Protein AF-A0A9E2BB81-F1 (afdb_monomer)

Mean predicted aligned error: 6.07 Å

pLDDT: mean 85.65, std 7.57, range 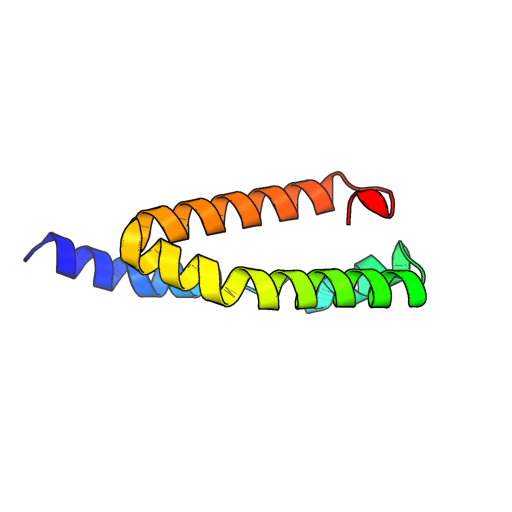[50.94, 96.31]

Structure (mmCIF, N/CA/C/O backbone):
data_AF-A0A9E2BB81-F1
#
_entry.id   AF-A0A9E2BB81-F1
#
loop_
_atom_site.group_PDB
_atom_site.id
_atom_site.type_symbol
_atom_site.label_atom_id
_atom_site.label_alt_id
_atom_site.label_comp_id
_atom_site.label_asym_id
_atom_site.label_entity_id
_atom_site.label_seq_id
_atom_site.pdbx_PDB_ins_code
_atom_site.Cartn_x
_atom_site.Cartn_y
_atom_site.Cartn_z
_atom_site.occupancy
_atom_site.B_iso_or_equiv
_atom_site.auth_seq_id
_atom_site.auth_comp_id
_atom_site.auth_asym_id
_atom_site.auth_atom_id
_atom_site.pdbx_PDB_model_num
ATOM 1 N N . MET A 1 1 ? -9.669 1.688 31.157 1.00 50.94 1 MET A N 1
ATOM 2 C CA . MET A 1 1 ? -9.152 3.000 30.692 1.00 50.94 1 MET A CA 1
ATOM 3 C C . MET A 1 1 ? -7.656 2.992 30.339 1.00 50.94 1 MET A C 1
ATOM 5 O O . MET A 1 1 ? -7.260 3.804 29.515 1.00 50.94 1 MET A O 1
ATOM 9 N N . SER A 1 2 ? -6.820 2.087 30.875 1.00 60.44 2 SER A N 1
ATOM 10 C CA . SER A 1 2 ? -5.363 2.072 30.614 1.00 60.44 2 SER A CA 1
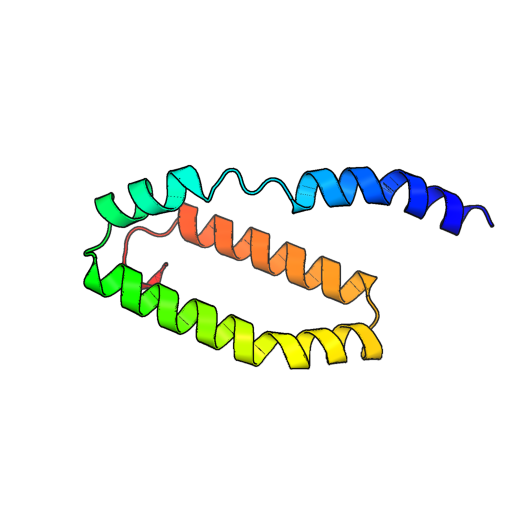ATOM 11 C C . SER A 1 2 ? -4.960 1.750 29.164 1.00 60.44 2 SER A C 1
ATOM 13 O O . SER A 1 2 ? -4.031 2.353 28.635 1.00 60.44 2 SER A O 1
ATOM 15 N N . SER A 1 3 ? -5.672 0.845 28.489 1.00 61.09 3 SER A N 1
ATOM 16 C CA . SER A 1 3 ? -5.366 0.399 27.119 1.00 61.09 3 SER A CA 1
ATOM 17 C C . SER A 1 3 ? -5.646 1.458 26.043 1.00 61.09 3 SER A C 1
ATOM 19 O O . SER A 1 3 ? -4.877 1.587 25.093 1.00 61.09 3 SER A O 1
ATOM 21 N N . LEU A 1 4 ? -6.695 2.269 26.217 1.00 67.69 4 LEU A N 1
ATOM 22 C CA . LEU A 1 4 ? -7.019 3.396 25.330 1.00 67.69 4 LEU A CA 1
ATOM 23 C C . LEU A 1 4 ? -5.937 4.484 25.382 1.00 67.69 4 LEU A C 1
ATOM 25 O O . LEU A 1 4 ? -5.509 4.980 24.343 1.00 67.69 4 LEU A O 1
ATOM 29 N N . ASN A 1 5 ? -5.434 4.783 26.583 1.00 74.81 5 ASN A N 1
ATOM 30 C CA . ASN A 1 5 ? -4.401 5.798 26.787 1.00 74.81 5 ASN A CA 1
ATOM 31 C C . ASN A 1 5 ? -3.062 5.404 26.136 1.00 74.81 5 ASN A C 1
ATOM 33 O O . ASN A 1 5 ? -2.343 6.246 25.601 1.00 74.81 5 ASN A O 1
ATOM 37 N N . ASN A 1 6 ? -2.746 4.105 26.127 1.00 75.31 6 ASN A N 1
ATOM 38 C CA . ASN A 1 6 ? -1.523 3.598 25.509 1.00 75.31 6 ASN A CA 1
ATOM 39 C C . ASN A 1 6 ? -1.572 3.680 23.971 1.00 75.31 6 ASN A C 1
ATOM 41 O O . ASN A 1 6 ? -0.594 4.075 23.340 1.00 75.31 6 ASN A O 1
ATOM 45 N N . ASN A 1 7 ? -2.728 3.391 23.363 1.00 77.50 7 ASN A N 1
ATOM 46 C CA . ASN A 1 7 ? -2.911 3.527 21.914 1.00 77.50 7 ASN A CA 1
ATOM 47 C C . ASN A 1 7 ? -2.786 4.983 21.447 1.00 77.50 7 ASN A C 1
ATOM 49 O O . ASN A 1 7 ? -2.181 5.230 20.410 1.00 77.50 7 ASN A O 1
ATOM 53 N N . ILE A 1 8 ? -3.296 5.945 22.224 1.00 80.69 8 ILE A N 1
ATOM 54 C CA . ILE A 1 8 ? -3.180 7.380 21.912 1.00 80.69 8 ILE A CA 1
ATOM 55 C C . ILE A 1 8 ? -1.709 7.816 21.884 1.00 80.69 8 ILE A C 1
ATOM 57 O O . ILE A 1 8 ? -1.317 8.602 21.026 1.00 80.69 8 ILE A O 1
ATOM 61 N N . ARG A 1 9 ? -0.874 7.262 22.771 1.00 83.44 9 ARG A N 1
ATOM 62 C CA . ARG A 1 9 ? 0.566 7.554 22.807 1.00 83.44 9 ARG A CA 1
ATOM 63 C C . ARG A 1 9 ? 1.342 6.903 21.657 1.00 83.44 9 ARG A C 1
ATOM 65 O O . ARG A 1 9 ? 2.310 7.483 21.178 1.00 83.44 9 ARG A O 1
ATOM 72 N N . LEU A 1 10 ? 0.926 5.715 21.214 1.00 82.06 10 LEU A N 1
ATOM 73 C CA . LEU A 1 10 ? 1.563 4.980 20.112 1.00 82.06 10 LEU A CA 1
ATOM 74 C C . LEU A 1 10 ? 1.115 5.464 18.725 1.00 82.06 10 LEU A C 1
ATOM 76 O O . LEU A 1 10 ? 1.863 5.333 17.760 1.00 82.06 10 LEU A O 1
ATOM 80 N N . TYR A 1 11 ? -0.078 6.048 18.621 1.00 84.69 11 TYR A N 1
ATOM 81 C CA . TYR A 1 11 ? -0.630 6.565 17.372 1.00 84.69 11 TYR A CA 1
ATOM 82 C C . TYR A 1 11 ? 0.266 7.586 16.642 1.00 84.69 11 TYR A C 1
ATOM 84 O O . TYR A 1 11 ? 0.475 7.402 15.444 1.00 84.69 11 TYR A O 1
ATOM 92 N N . PRO A 1 12 ? 0.854 8.615 17.289 1.00 86.25 12 PRO A N 1
ATOM 93 C CA . PRO A 1 12 ? 1.751 9.543 16.597 1.00 86.25 12 PRO A CA 1
ATOM 94 C C . PRO A 1 12 ? 3.031 8.865 16.096 1.00 86.25 12 PRO A C 1
ATOM 96 O O . PRO A 1 12 ? 3.508 9.205 15.019 1.00 86.25 12 PRO A O 1
ATOM 99 N N . LEU A 1 13 ? 3.560 7.875 16.825 1.00 84.38 13 LEU A N 1
ATOM 100 C CA . LEU A 1 13 ? 4.718 7.099 16.372 1.00 84.38 13 LEU A CA 1
ATOM 101 C C . LEU A 1 13 ? 4.365 6.252 15.143 1.00 84.38 13 LEU A C 1
ATOM 103 O O . LEU A 1 13 ? 5.120 6.221 14.175 1.00 84.38 13 LEU A O 1
ATOM 107 N N . PHE A 1 14 ? 3.194 5.611 15.159 1.00 84.19 14 PHE A N 1
ATOM 108 C CA . PHE A 1 14 ? 2.665 4.894 14.001 1.00 84.19 14 PHE A CA 1
ATOM 109 C C . PHE A 1 14 ? 2.477 5.828 12.800 1.00 84.19 14 PHE A C 1
ATOM 111 O O . PHE A 1 14 ? 2.885 5.494 11.692 1.00 84.19 14 PHE A O 1
ATOM 118 N N . LEU A 1 15 ? 1.907 7.014 13.019 1.00 84.19 15 LEU A N 1
ATOM 119 C CA . LEU A 1 15 ? 1.691 8.001 11.969 1.00 84.19 15 LEU A CA 1
ATOM 120 C C . LEU A 1 15 ? 3.021 8.486 11.379 1.00 84.19 15 LEU A C 1
ATOM 122 O O . LEU A 1 15 ? 3.144 8.559 10.159 1.00 84.19 15 LEU A O 1
ATOM 126 N N . ALA A 1 16 ? 4.021 8.757 12.221 1.00 85.19 16 ALA A N 1
ATOM 127 C CA . ALA A 1 16 ? 5.361 9.144 11.785 1.00 85.19 16 ALA A CA 1
ATOM 128 C C . ALA A 1 16 ? 6.030 8.044 10.945 1.00 85.19 16 ALA A C 1
ATOM 130 O O . ALA A 1 16 ? 6.589 8.336 9.891 1.00 85.19 16 ALA A O 1
ATOM 131 N N . ALA A 1 17 ? 5.920 6.781 11.366 1.00 83.62 17 ALA A N 1
ATOM 132 C CA . ALA A 1 17 ? 6.444 5.647 10.607 1.00 83.62 17 ALA A CA 1
ATOM 133 C C . ALA A 1 17 ? 5.693 5.437 9.278 1.00 83.62 17 ALA A C 1
ATOM 135 O O . ALA A 1 17 ? 6.312 5.154 8.258 1.00 83.62 17 ALA A O 1
ATOM 136 N N . SER A 1 18 ? 4.368 5.606 9.272 1.00 82.12 18 SER A N 1
ATOM 137 C CA . SER A 1 18 ? 3.531 5.376 8.089 1.00 82.12 18 SER A CA 1
ATOM 138 C C . SER A 1 18 ? 3.629 6.485 7.039 1.00 82.12 18 SER A C 1
ATOM 140 O O . SER A 1 18 ? 3.467 6.193 5.860 1.00 82.12 18 SER A O 1
ATOM 142 N N . ASN A 1 19 ? 3.860 7.739 7.441 1.00 81.44 19 ASN A N 1
ATOM 143 C CA . ASN A 1 19 ? 3.949 8.881 6.517 1.00 81.44 19 ASN A CA 1
ATOM 144 C C . ASN A 1 19 ? 5.366 9.111 5.975 1.00 81.44 19 ASN A C 1
ATOM 146 O O . ASN A 1 19 ? 5.582 10.026 5.181 1.00 81.44 19 ASN A O 1
ATOM 150 N N . GLY A 1 20 ? 6.343 8.304 6.395 1.00 79.50 20 GLY A N 1
ATOM 151 C CA . GLY A 1 20 ? 7.726 8.377 5.935 1.00 79.50 20 GLY A CA 1
ATOM 152 C C . GLY A 1 20 ? 7.893 7.902 4.491 1.00 79.50 20 GLY A C 1
ATOM 153 O O . GLY A 1 20 ? 8.543 6.893 4.239 1.00 79.50 20 GLY A O 1
ATOM 154 N N . HIS A 1 21 ? 7.328 8.619 3.519 1.00 7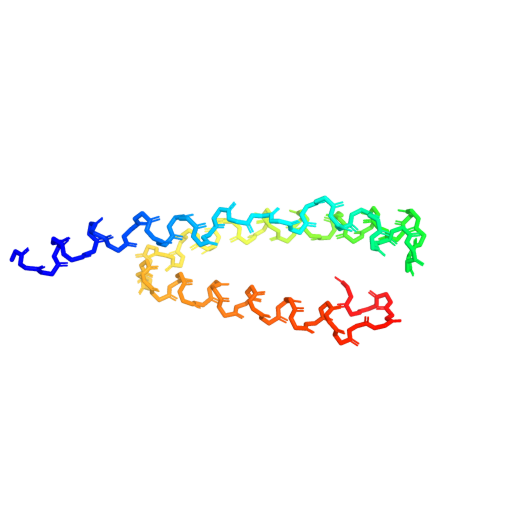8.62 21 HIS A N 1
ATOM 155 C CA . HIS A 1 21 ? 7.425 8.289 2.096 1.00 78.62 21 HIS A CA 1
ATOM 156 C C . HIS A 1 21 ? 8.733 8.791 1.465 1.00 78.62 21 HIS A C 1
ATOM 158 O O . HIS A 1 21 ? 8.730 9.470 0.440 1.00 78.62 21 HIS A O 1
ATOM 164 N N . ALA A 1 22 ? 9.876 8.434 2.059 1.00 79.56 22 ALA A N 1
ATOM 165 C CA . ALA A 1 22 ? 11.197 8.808 1.542 1.00 79.56 22 ALA A CA 1
ATOM 166 C C . ALA A 1 22 ? 11.481 8.236 0.136 1.00 79.56 22 ALA A C 1
ATOM 168 O O . ALA A 1 22 ? 12.318 8.757 -0.598 1.00 79.56 22 ALA A O 1
ATOM 169 N N . TRP A 1 23 ? 10.764 7.178 -0.252 1.00 83.62 23 TRP A N 1
ATOM 170 C CA . TRP A 1 23 ? 10.933 6.491 -1.528 1.00 83.62 23 TRP A CA 1
ATOM 171 C C . TRP A 1 23 ? 10.440 7.299 -2.740 1.00 83.62 23 TRP A C 1
ATOM 173 O O . TRP A 1 23 ? 10.971 7.095 -3.826 1.00 83.62 23 TRP A O 1
ATOM 183 N N . ILE A 1 24 ? 9.494 8.239 -2.582 1.00 83.62 24 ILE A N 1
ATOM 184 C CA . ILE A 1 24 ? 8.862 8.965 -3.707 1.00 83.62 24 ILE A CA 1
ATOM 185 C C . ILE A 1 24 ? 9.899 9.679 -4.587 1.00 83.62 24 ILE A C 1
ATOM 187 O O . ILE A 1 24 ? 9.831 9.599 -5.812 1.00 83.62 24 ILE A O 1
ATOM 191 N N . THR A 1 25 ? 10.891 10.335 -3.979 1.00 81.25 25 THR A N 1
ATOM 192 C CA . THR A 1 25 ? 11.941 11.056 -4.718 1.00 81.25 25 THR A CA 1
ATOM 193 C C . THR A 1 25 ? 12.895 10.105 -5.442 1.00 81.25 25 THR A C 1
ATOM 195 O O . THR A 1 25 ? 13.378 10.408 -6.529 1.00 81.25 25 THR A O 1
ATOM 198 N N . VAL A 1 26 ? 13.170 8.943 -4.847 1.00 86.06 26 VAL A N 1
ATOM 199 C CA . VAL A 1 26 ? 14.110 7.951 -5.391 1.00 86.06 26 VAL A CA 1
ATOM 200 C C . VAL A 1 26 ? 13.448 7.096 -6.471 1.00 86.06 26 VAL A C 1
ATOM 202 O O . VAL A 1 26 ? 14.114 6.686 -7.417 1.00 86.06 26 VAL A O 1
ATOM 205 N N . PHE A 1 27 ? 12.139 6.866 -6.368 1.00 86.06 27 PHE A N 1
ATOM 206 C CA . PHE A 1 27 ? 11.378 5.987 -7.250 1.00 86.06 27 PHE A CA 1
ATOM 207 C C . PHE A 1 27 ? 11.535 6.343 -8.722 1.00 86.06 27 PHE A C 1
ATOM 209 O O . PHE A 1 27 ? 11.865 5.477 -9.527 1.00 86.06 27 PHE A O 1
ATOM 216 N N . PHE A 1 28 ? 11.339 7.616 -9.075 1.00 83.81 28 PHE A N 1
ATOM 217 C CA . PHE A 1 28 ? 11.407 8.037 -10.472 1.00 83.81 28 PHE A CA 1
ATOM 218 C C . PHE A 1 28 ? 12.808 7.824 -11.059 1.00 83.81 28 PHE A C 1
ATOM 220 O O . PHE A 1 28 ? 12.946 7.306 -12.166 1.00 83.81 28 PHE A O 1
ATOM 227 N N . LEU A 1 29 ? 13.850 8.157 -10.289 1.00 87.38 29 LEU A N 1
ATOM 228 C CA . LEU A 1 29 ? 15.239 7.943 -10.692 1.00 87.38 29 LEU A CA 1
ATOM 229 C C . LEU A 1 29 ? 15.553 6.450 -10.852 1.00 87.38 29 LEU A C 1
ATOM 231 O O . LEU A 1 29 ? 16.141 6.051 -11.853 1.00 87.38 29 LEU A O 1
ATOM 235 N N . TYR A 1 30 ? 15.135 5.627 -9.891 1.00 86.44 30 TYR A N 1
ATOM 236 C CA . TYR A 1 30 ? 15.346 4.183 -9.909 1.00 86.44 30 TYR A CA 1
ATOM 237 C C . TYR A 1 30 ? 14.627 3.514 -11.089 1.00 86.44 30 TYR A C 1
ATOM 239 O O . TYR A 1 30 ? 15.224 2.714 -11.809 1.00 86.44 30 TYR A O 1
ATOM 247 N N . MET A 1 31 ? 13.372 3.884 -11.345 1.00 86.44 31 MET A N 1
ATOM 248 C CA . MET A 1 31 ? 12.594 3.343 -12.458 1.00 86.44 31 MET A CA 1
ATOM 249 C C . MET A 1 31 ? 13.150 3.779 -13.808 1.00 86.44 31 MET A C 1
ATOM 251 O O . MET A 1 31 ? 13.299 2.944 -14.691 1.00 86.44 31 MET A O 1
ATOM 255 N N . SER A 1 32 ? 13.547 5.044 -13.958 1.00 85.25 32 SER A N 1
ATOM 256 C CA . SER A 1 32 ? 14.140 5.536 -15.207 1.00 85.25 32 SER A CA 1
ATOM 257 C C . SER A 1 32 ? 15.494 4.894 -15.542 1.00 85.25 32 SER A C 1
ATOM 259 O O . SER A 1 32 ? 15.901 4.943 -16.701 1.00 85.25 32 SER A O 1
ATOM 261 N N . GLN A 1 33 ? 16.216 4.342 -14.560 1.00 86.44 33 GLN A N 1
ATOM 262 C CA . GLN A 1 33 ? 17.480 3.630 -14.792 1.00 86.44 33 GLN A CA 1
ATOM 263 C C . GLN A 1 33 ? 17.275 2.171 -15.214 1.00 86.44 33 GLN A C 1
ATOM 265 O O . GLN A 1 33 ? 18.117 1.623 -15.920 1.00 86.44 33 GLN A O 1
ATOM 270 N N . ASN A 1 34 ? 16.180 1.543 -14.778 1.00 84.69 34 ASN A N 1
ATOM 271 C CA . ASN A 1 34 ? 15.939 0.109 -14.969 1.00 84.69 34 ASN A CA 1
ATOM 272 C C . ASN A 1 34 ? 14.873 -0.198 -16.031 1.00 84.69 34 ASN A C 1
ATOM 274 O O . ASN A 1 34 ? 14.853 -1.301 -16.574 1.00 84.69 34 ASN A O 1
ATOM 278 N N . LEU A 1 35 ? 13.983 0.751 -16.325 1.00 86.44 35 LEU A N 1
ATOM 279 C CA . LEU A 1 35 ? 12.824 0.565 -17.193 1.00 86.44 35 LEU A CA 1
ATOM 280 C C . LEU A 1 35 ? 12.672 1.717 -18.186 1.00 86.44 35 LEU A C 1
ATOM 282 O O . LEU A 1 35 ? 13.042 2.863 -17.932 1.00 86.44 35 LEU A O 1
ATOM 286 N N . SER A 1 36 ? 12.061 1.396 -19.323 1.00 89.44 36 SER A N 1
ATOM 287 C CA . SER A 1 36 ? 11.594 2.400 -20.280 1.00 89.44 36 SER A CA 1
ATOM 288 C C . SER A 1 36 ? 10.368 3.145 -19.745 1.00 89.44 36 SER A C 1
ATOM 290 O O . SER A 1 36 ? 9.597 2.618 -18.941 1.00 89.44 36 SER A O 1
ATOM 292 N N . LEU A 1 37 ? 10.154 4.373 -20.220 1.00 87.75 37 LEU A N 1
ATOM 293 C CA . LEU A 1 37 ? 9.056 5.228 -19.761 1.00 87.75 37 LEU A CA 1
ATOM 294 C C . LEU A 1 37 ? 7.679 4.574 -19.998 1.00 87.75 37 LEU A C 1
ATOM 296 O O . LEU A 1 37 ? 6.820 4.623 -19.118 1.00 87.75 37 LEU A O 1
ATOM 300 N N . ASP A 1 38 ? 7.495 3.883 -21.126 1.00 90.69 38 ASP A N 1
ATOM 301 C CA . ASP A 1 38 ? 6.264 3.148 -21.443 1.00 90.69 38 ASP A CA 1
ATOM 302 C C . ASP A 1 38 ? 5.944 2.059 -20.407 1.00 90.69 38 ASP A C 1
ATOM 304 O O . ASP A 1 38 ? 4.804 1.937 -19.955 1.00 90.69 38 ASP A O 1
ATOM 308 N N . GLN A 1 39 ? 6.956 1.297 -19.977 1.00 90.19 39 GLN A N 1
ATOM 309 C CA . GLN A 1 39 ? 6.804 0.248 -18.962 1.00 90.19 39 GLN A CA 1
ATOM 310 C C . GLN A 1 39 ? 6.421 0.826 -17.598 1.00 90.19 39 GLN A C 1
ATOM 312 O O . GLN A 1 39 ? 5.571 0.263 -16.909 1.00 90.19 39 GLN A O 1
ATOM 317 N N . VAL A 1 40 ? 7.005 1.968 -17.222 1.00 89.75 40 VAL A N 1
ATOM 318 C CA . VAL A 1 40 ? 6.685 2.657 -15.962 1.00 89.75 40 VAL A CA 1
ATOM 319 C C . VAL A 1 40 ? 5.236 3.145 -15.956 1.00 89.75 40 VAL A C 1
ATOM 321 O O . VAL A 1 40 ? 4.540 2.999 -14.948 1.00 89.75 40 VAL A O 1
ATOM 324 N N . ILE A 1 41 ? 4.748 3.683 -17.078 1.00 91.06 41 ILE A N 1
ATOM 325 C CA . ILE A 1 41 ? 3.347 4.107 -17.210 1.00 91.06 41 ILE A CA 1
ATOM 326 C C . ILE A 1 41 ? 2.404 2.904 -17.120 1.00 91.06 41 ILE A C 1
ATOM 328 O O . ILE A 1 41 ? 1.407 2.971 -16.400 1.00 91.06 41 ILE A O 1
ATOM 332 N N . GLN A 1 42 ? 2.716 1.799 -17.803 1.00 92.62 42 GLN A N 1
ATOM 333 C CA . GLN A 1 42 ? 1.913 0.574 -17.732 1.00 92.62 42 GLN A CA 1
ATOM 334 C C . GLN A 1 42 ? 1.821 0.045 -16.298 1.00 92.62 42 GLN A C 1
ATOM 336 O O . GLN A 1 42 ? 0.725 -0.242 -15.816 1.00 92.62 42 GLN A O 1
ATOM 341 N N . LEU A 1 43 ? 2.953 -0.021 -15.594 1.00 90.75 43 LEU A N 1
ATOM 342 C CA . LEU A 1 43 ? 3.001 -0.478 -14.210 1.00 90.75 43 LEU A CA 1
ATOM 343 C C . LEU A 1 43 ? 2.204 0.449 -13.282 1.00 90.75 43 LEU A C 1
ATOM 345 O O . LEU A 1 43 ? 1.425 -0.013 -12.449 1.00 90.75 43 LEU A O 1
ATOM 349 N N . SER A 1 44 ? 2.319 1.763 -13.489 1.00 90.56 44 SER A N 1
ATOM 350 C CA . SER A 1 44 ? 1.543 2.762 -12.748 1.00 90.56 44 SER A CA 1
ATOM 351 C C . SER A 1 44 ? 0.038 2.589 -12.970 1.00 90.56 44 SER A C 1
ATOM 353 O O . SER A 1 44 ? -0.736 2.669 -12.019 1.00 90.56 44 SER A O 1
ATOM 355 N N . ALA A 1 45 ? -0.391 2.309 -14.203 1.00 94.62 45 ALA A N 1
ATOM 356 C CA . ALA A 1 45 ? -1.797 2.071 -14.516 1.00 94.62 45 ALA A CA 1
ATOM 357 C C . ALA A 1 45 ? -2.343 0.835 -13.781 1.00 94.62 45 ALA A C 1
ATOM 359 O O . ALA A 1 45 ? -3.405 0.910 -13.162 1.00 94.62 45 ALA A O 1
ATOM 360 N N . VAL A 1 46 ? -1.599 -0.276 -13.792 1.00 94.44 46 VAL A N 1
ATOM 361 C CA . VAL A 1 46 ? -1.969 -1.501 -13.062 1.00 94.44 46 VAL A CA 1
ATOM 362 C C . VAL A 1 46 ? -2.002 -1.255 -11.552 1.00 94.44 46 VAL A C 1
ATOM 364 O O . VAL A 1 46 ? -2.939 -1.696 -10.882 1.00 94.44 46 VAL A O 1
ATOM 367 N N . TYR A 1 47 ? -1.030 -0.513 -11.017 1.00 91.88 47 TYR A N 1
ATOM 368 C CA . TYR A 1 47 ? -0.986 -0.133 -9.607 1.00 91.88 47 TYR A CA 1
ATOM 369 C C . TYR A 1 47 ? -2.226 0.671 -9.198 1.00 91.88 47 TYR A C 1
ATOM 371 O O . TYR A 1 47 ? -2.942 0.261 -8.286 1.00 91.88 47 TYR A O 1
ATOM 379 N N . TYR A 1 48 ? -2.538 1.770 -9.893 1.00 94.25 48 TYR A N 1
ATOM 380 C CA . TYR A 1 48 ? -3.693 2.606 -9.548 1.00 94.25 48 TYR A CA 1
ATOM 381 C C . TYR A 1 48 ? -5.026 1.881 -9.739 1.00 94.25 48 TYR A C 1
ATOM 383 O O . TYR A 1 48 ? -5.940 2.065 -8.936 1.00 94.25 48 TYR A O 1
ATOM 391 N N . LEU A 1 49 ? -5.134 1.017 -10.750 1.00 96.31 49 LEU A N 1
ATOM 392 C CA . LEU A 1 49 ? -6.309 0.168 -10.926 1.00 96.31 49 LEU A CA 1
ATOM 393 C C . LEU A 1 49 ? -6.463 -0.821 -9.764 1.00 96.31 49 LEU A C 1
ATOM 395 O O . LEU A 1 49 ? -7.565 -1.000 -9.250 1.00 96.31 49 LEU A O 1
ATOM 399 N N . SER A 1 50 ? -5.362 -1.416 -9.304 1.00 93.94 50 SER A N 1
ATOM 400 C CA . SER A 1 50 ? -5.364 -2.308 -8.140 1.00 93.94 50 SER A CA 1
ATOM 401 C C . SER A 1 50 ? -5.755 -1.566 -6.865 1.00 93.94 50 SER A C 1
ATOM 403 O O . SER A 1 50 ? -6.574 -2.072 -6.103 1.00 93.94 50 SER A O 1
ATOM 405 N N . VAL A 1 51 ? -5.231 -0.353 -6.651 1.00 93.38 51 VAL A N 1
ATOM 406 C CA . VAL A 1 51 ? -5.619 0.513 -5.526 1.00 93.38 51 VAL A CA 1
ATOM 407 C C . VAL A 1 51 ? -7.117 0.784 -5.565 1.00 93.38 51 VAL A C 1
ATOM 409 O O . VAL A 1 51 ? -7.798 0.511 -4.584 1.00 93.38 51 VAL A O 1
ATOM 412 N N . PHE A 1 52 ? -7.644 1.222 -6.709 1.00 95.38 52 PHE A N 1
ATOM 413 C CA . PHE A 1 52 ? -9.069 1.503 -6.875 1.00 95.38 52 PHE A CA 1
ATOM 414 C C . PHE A 1 52 ? -9.947 0.282 -6.559 1.00 95.38 52 PHE A C 1
ATOM 416 O O . PHE A 1 52 ? -10.923 0.382 -5.816 1.00 95.38 52 PHE A O 1
ATOM 423 N N . VAL A 1 53 ? -9.584 -0.892 -7.086 1.00 95.44 53 VAL A N 1
ATOM 424 C CA . VAL A 1 53 ? -10.333 -2.135 -6.854 1.00 95.44 53 VAL A CA 1
ATOM 425 C C . VAL A 1 53 ? -10.248 -2.582 -5.395 1.00 95.44 53 VAL A C 1
ATOM 427 O O . VAL A 1 53 ? -11.230 -3.099 -4.870 1.00 95.44 53 VAL A O 1
ATOM 430 N N . LEU A 1 54 ? -9.101 -2.401 -4.734 1.00 92.56 54 LEU A N 1
ATOM 431 C CA . LEU A 1 54 ? -8.864 -2.864 -3.365 1.00 92.56 54 LEU A CA 1
ATOM 432 C C . LEU A 1 54 ? -9.307 -1.869 -2.290 1.00 92.56 54 LEU A C 1
ATOM 434 O O . LEU A 1 54 ? -9.490 -2.274 -1.142 1.00 92.56 54 LEU A O 1
ATOM 438 N N . GLU A 1 55 ? -9.542 -0.606 -2.634 1.00 92.81 55 GLU A N 1
ATOM 439 C CA . GLU A 1 55 ? -9.921 0.429 -1.675 1.00 92.81 55 GLU A CA 1
ATOM 440 C C . GLU A 1 55 ? -11.237 0.086 -0.961 1.00 92.81 55 GLU A C 1
ATOM 442 O O . GLU A 1 55 ? -11.264 -0.029 0.268 1.00 92.81 55 GLU A O 1
ATOM 447 N N . VAL A 1 56 ? -12.304 -0.217 -1.709 1.00 92.75 56 VAL A N 1
ATOM 448 C CA . VAL A 1 56 ? -13.617 -0.557 -1.124 1.00 92.75 56 VAL A CA 1
ATOM 449 C C . VAL A 1 56 ? -13.599 -1.894 -0.359 1.00 92.75 56 VAL A C 1
ATOM 451 O O . VAL A 1 56 ? -14.051 -1.923 0.792 1.00 92.75 56 VAL A O 1
ATOM 454 N N . PRO A 1 57 ? -13.056 -3.003 -0.908 1.00 90.12 57 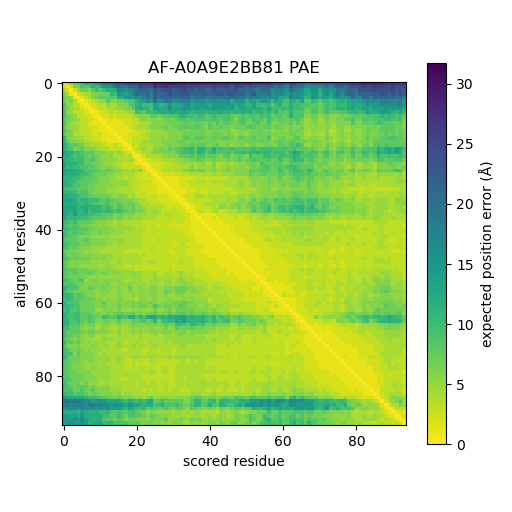PRO A N 1
ATOM 455 C CA . PRO A 1 57 ? -12.928 -4.260 -0.173 1.00 90.12 57 PRO A CA 1
ATOM 456 C C . PRO A 1 57 ? -12.089 -4.132 1.096 1.00 90.12 57 PRO A C 1
ATOM 458 O O . PRO A 1 57 ? -12.442 -4.737 2.106 1.00 90.12 57 PRO A O 1
ATOM 461 N N . SER A 1 58 ? -11.006 -3.348 1.073 1.00 88.88 58 SER A N 1
ATOM 462 C CA . SER A 1 58 ? -10.155 -3.149 2.251 1.00 88.88 58 SER A CA 1
ATOM 463 C C . SER A 1 58 ? -10.889 -2.409 3.372 1.00 88.88 58 SER A C 1
ATOM 465 O O . SER A 1 58 ? -10.760 -2.788 4.539 1.00 88.88 58 SER A O 1
ATOM 467 N N . GLY A 1 59 ? -11.728 -1.425 3.023 1.00 89.06 59 GLY A N 1
ATOM 468 C CA . GLY A 1 59 ? -12.622 -0.751 3.964 1.00 89.06 59 GLY A CA 1
ATOM 469 C C . GLY A 1 59 ? -13.602 -1.731 4.606 1.00 89.06 59 GLY A C 1
ATOM 470 O O . GLY A 1 59 ? -13.648 -1.858 5.828 1.00 89.06 59 GLY A O 1
ATOM 471 N N . TYR A 1 60 ? -14.289 -2.526 3.783 1.00 91.38 60 TYR A N 1
ATOM 472 C CA . TYR A 1 60 ? -15.201 -3.561 4.272 1.00 91.38 60 TYR A CA 1
ATOM 473 C C . TYR A 1 60 ? -14.503 -4.605 5.163 1.00 91.38 60 TYR A C 1
ATOM 475 O O . TYR A 1 60 ? -15.045 -5.017 6.190 1.00 91.38 60 TYR A O 1
ATOM 483 N N . PHE A 1 61 ? -13.286 -5.025 4.807 1.00 90.38 61 PHE A N 1
ATOM 484 C CA . PHE A 1 61 ? -12.469 -5.936 5.614 1.00 90.38 61 PHE A CA 1
ATOM 485 C C . PHE A 1 61 ? -12.110 -5.336 6.978 1.00 90.38 61 PHE A C 1
ATOM 487 O O . PHE A 1 61 ? -12.196 -6.035 7.990 1.00 90.38 61 PHE A O 1
ATOM 494 N N . SER A 1 62 ? -11.760 -4.047 7.016 1.00 89.81 62 SER A N 1
ATOM 495 C CA . SER A 1 62 ? -11.478 -3.312 8.254 1.00 89.81 62 SER A CA 1
ATOM 496 C C . SER A 1 62 ? -12.685 -3.302 9.191 1.00 89.81 62 SER A C 1
ATOM 498 O O . SER A 1 62 ? -12.532 -3.520 10.397 1.00 89.81 62 SER A O 1
ATOM 500 N N . ASP A 1 63 ? -13.882 -3.143 8.626 1.00 90.19 63 ASP A N 1
ATOM 501 C CA . ASP A 1 63 ? -15.131 -3.095 9.384 1.00 90.19 63 ASP A CA 1
ATOM 502 C C . ASP A 1 63 ? -15.580 -4.484 9.870 1.00 90.19 63 ASP A C 1
ATOM 504 O O . ASP A 1 63 ? -16.078 -4.621 10.987 1.00 90.19 63 ASP A O 1
ATOM 508 N N . ARG A 1 64 ? -15.368 -5.540 9.071 1.00 91.62 64 ARG A N 1
ATOM 509 C CA . ARG A 1 64 ? -15.754 -6.928 9.405 1.00 91.62 64 ARG A CA 1
ATOM 510 C C . ARG A 1 64 ? -14.768 -7.653 10.321 1.00 91.62 64 ARG A C 1
ATOM 512 O O . ARG A 1 64 ? -15.195 -8.342 11.242 1.00 91.62 64 ARG A O 1
ATOM 519 N N . ILE A 1 65 ? -13.470 -7.584 10.023 1.00 87.44 65 ILE A N 1
ATOM 520 C CA . ILE A 1 65 ? -12.410 -8.376 10.689 1.00 87.44 65 ILE A CA 1
ATOM 521 C C . ILE A 1 65 ? -11.725 -7.564 11.795 1.00 87.44 65 ILE A C 1
ATOM 523 O O . ILE A 1 65 ? -11.090 -8.116 12.697 1.00 87.44 65 ILE A O 1
ATOM 527 N N . GLY A 1 66 ? -11.888 -6.245 11.754 1.00 86.44 66 GLY A N 1
ATOM 528 C CA . GLY A 1 66 ? -11.322 -5.315 12.709 1.00 86.44 66 GLY A CA 1
ATOM 529 C C . GLY A 1 66 ? -10.122 -4.556 12.147 1.00 86.44 66 GLY A C 1
ATOM 530 O O . GLY A 1 66 ? -9.316 -5.039 11.348 1.00 86.44 66 GLY A O 1
ATOM 531 N N . ARG A 1 67 ? -9.973 -3.324 12.632 1.00 84.06 67 ARG A N 1
ATOM 532 C CA . ARG A 1 67 ? -8.979 -2.372 12.129 1.00 84.06 67 ARG A CA 1
ATOM 533 C C . ARG A 1 67 ? -7.531 -2.801 12.380 1.00 84.06 67 ARG A C 1
ATOM 535 O O . ARG A 1 67 ? -6.668 -2.590 11.536 1.00 84.06 67 ARG A O 1
ATOM 542 N N . ARG A 1 68 ? -7.238 -3.414 13.535 1.00 84.38 68 ARG A N 1
ATOM 543 C CA . ARG A 1 68 ? -5.859 -3.784 13.918 1.00 84.38 68 ARG A CA 1
ATOM 544 C C . ARG A 1 68 ? -5.284 -4.888 13.028 1.00 84.38 68 ARG A C 1
ATOM 546 O O . ARG A 1 68 ? -4.138 -4.789 12.607 1.00 84.38 68 ARG A O 1
ATOM 553 N N . THR A 1 69 ? -6.055 -5.937 12.768 1.00 86.75 69 THR A N 1
ATOM 554 C CA . THR A 1 69 ? -5.652 -7.069 11.917 1.00 86.75 69 THR A CA 1
ATOM 555 C C . THR A 1 69 ? -5.452 -6.619 10.477 1.00 86.75 69 THR A C 1
ATOM 557 O O . THR A 1 69 ? -4.417 -6.919 9.891 1.00 86.75 69 THR A O 1
ATOM 560 N N . THR A 1 70 ? -6.371 -5.805 9.958 1.00 88.69 70 THR A N 1
ATOM 561 C CA . THR A 1 70 ? -6.282 -5.235 8.607 1.00 88.69 70 THR A CA 1
ATOM 562 C C . THR A 1 70 ? -5.024 -4.380 8.430 1.00 88.69 70 THR A C 1
ATOM 564 O O . THR A 1 70 ? -4.301 -4.543 7.451 1.00 88.69 70 THR A O 1
ATOM 567 N N . LEU A 1 71 ? -4.684 -3.546 9.422 1.00 87.25 71 LEU A N 1
ATOM 568 C CA . LEU A 1 71 ? -3.441 -2.764 9.411 1.00 87.25 71 LEU A CA 1
ATOM 569 C C . LEU A 1 71 ? -2.177 -3.636 9.458 1.00 87.25 71 LEU A C 1
ATOM 571 O O . LEU A 1 71 ? -1.206 -3.322 8.777 1.00 87.25 71 LEU A O 1
ATOM 575 N N . MET A 1 72 ? -2.170 -4.730 10.228 1.00 89.75 72 MET A N 1
ATOM 576 C CA . MET A 1 72 ? -1.021 -5.649 10.266 1.00 89.75 72 MET 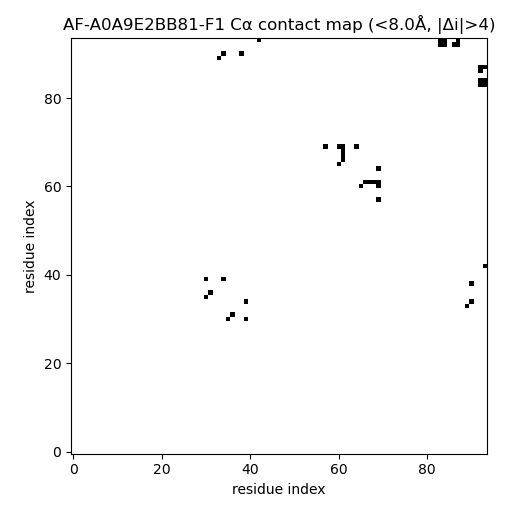A CA 1
ATOM 577 C C . MET A 1 72 ? -0.827 -6.378 8.931 1.00 89.75 72 MET A C 1
ATOM 579 O O . MET A 1 72 ? 0.307 -6.521 8.481 1.00 89.75 72 MET A O 1
ATOM 583 N N . ILE A 1 73 ? -1.918 -6.797 8.282 1.00 91.31 73 ILE A N 1
ATOM 584 C CA . ILE A 1 73 ? -1.871 -7.419 6.950 1.00 91.31 73 ILE A CA 1
ATOM 585 C C . ILE A 1 73 ? -1.345 -6.415 5.920 1.00 91.31 73 ILE A C 1
ATOM 587 O O . ILE A 1 73 ? -0.433 -6.744 5.165 1.00 91.31 73 ILE A O 1
ATOM 591 N N . ALA A 1 74 ? -1.858 -5.181 5.931 1.00 89.12 74 ALA A N 1
ATOM 592 C CA . ALA A 1 74 ? -1.389 -4.119 5.045 1.00 89.12 74 ALA A CA 1
ATOM 593 C C . ALA A 1 74 ? 0.106 -3.821 5.251 1.00 89.12 74 ALA A C 1
ATOM 595 O O . ALA A 1 74 ? 0.854 -3.730 4.281 1.00 89.12 74 ALA A O 1
ATOM 596 N N . ALA A 1 75 ? 0.567 -3.745 6.504 1.00 89.62 75 ALA A N 1
ATOM 597 C CA . ALA A 1 75 ? 1.983 -3.558 6.815 1.00 89.62 75 ALA A CA 1
ATOM 598 C C . ALA A 1 75 ? 2.847 -4.723 6.299 1.00 89.62 75 ALA A C 1
ATOM 600 O O . ALA A 1 75 ? 3.897 -4.488 5.706 1.00 89.62 75 ALA A O 1
ATOM 601 N N . GLY A 1 76 ? 2.396 -5.970 6.469 1.00 93.31 76 GLY A N 1
ATOM 602 C CA . GLY A 1 76 ? 3.088 -7.148 5.940 1.00 93.31 76 GLY A CA 1
ATOM 603 C C . GLY A 1 76 ? 3.177 -7.152 4.411 1.00 93.31 76 GLY A C 1
ATOM 604 O O . GLY A 1 76 ? 4.244 -7.418 3.855 1.00 93.31 76 GLY A O 1
ATOM 605 N N . ALA A 1 77 ? 2.088 -6.795 3.727 1.00 91.31 77 ALA A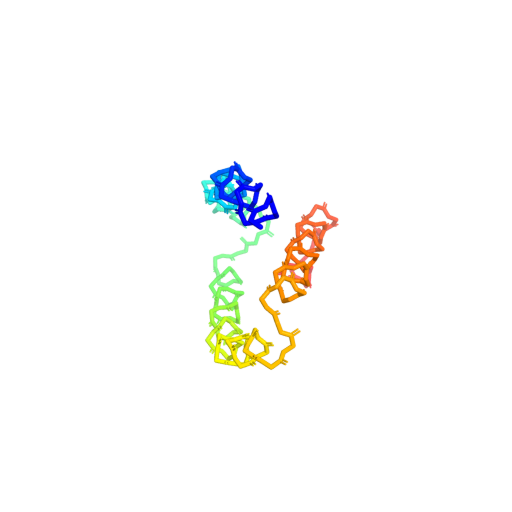 N 1
ATOM 606 C CA . ALA A 1 77 ? 2.065 -6.655 2.273 1.00 91.31 77 ALA A CA 1
ATOM 607 C C . ALA A 1 77 ? 3.032 -5.561 1.794 1.00 91.31 77 ALA A C 1
ATOM 609 O O . ALA A 1 77 ? 3.775 -5.765 0.836 1.00 91.31 77 ALA A O 1
ATOM 610 N N . LEU A 1 78 ? 3.085 -4.433 2.506 1.00 89.50 78 LEU A N 1
ATOM 611 C CA . LEU A 1 78 ? 3.971 -3.317 2.188 1.00 89.50 78 LEU A CA 1
ATOM 612 C C . LEU A 1 78 ? 5.446 -3.705 2.356 1.00 89.50 78 LEU A C 1
ATOM 614 O O . LEU A 1 78 ? 6.242 -3.448 1.456 1.00 89.50 78 LEU A O 1
ATOM 618 N N . VAL A 1 79 ? 5.810 -4.393 3.444 1.00 91.19 79 VAL A N 1
ATOM 619 C CA . VAL A 1 79 ? 7.171 -4.930 3.637 1.00 91.19 79 VAL A CA 1
ATOM 620 C C . VAL A 1 79 ? 7.533 -5.916 2.528 1.00 91.19 79 VAL A C 1
ATOM 622 O O . VAL A 1 79 ? 8.609 -5.812 1.945 1.00 91.19 79 VAL A O 1
ATOM 625 N N . THR A 1 80 ? 6.620 -6.828 2.192 1.00 92.00 80 THR A N 1
ATOM 626 C CA . THR A 1 80 ? 6.839 -7.821 1.129 1.00 92.00 80 THR A CA 1
ATOM 627 C C . THR A 1 80 ? 7.084 -7.140 -0.218 1.00 92.00 80 THR A C 1
ATOM 629 O O . THR A 1 80 ? 8.035 -7.491 -0.909 1.00 92.00 80 THR A O 1
ATOM 632 N N . SER A 1 81 ? 6.299 -6.111 -0.550 1.00 88.75 81 SER A N 1
ATOM 633 C CA . SER A 1 81 ? 6.492 -5.306 -1.761 1.00 88.75 81 SER A CA 1
ATOM 634 C C . SER A 1 81 ? 7.878 -4.651 -1.800 1.00 88.75 81 SER A C 1
ATOM 636 O O . SER A 1 81 ? 8.578 -4.773 -2.801 1.00 88.75 81 SER A O 1
ATOM 638 N N . HIS A 1 82 ? 8.337 -4.042 -0.702 1.00 87.25 82 HIS A N 1
ATOM 639 C CA . HIS A 1 82 ? 9.680 -3.450 -0.651 1.00 87.25 82 HIS A CA 1
ATOM 640 C C . HIS A 1 82 ? 10.785 -4.505 -0.804 1.00 87.25 82 HIS A C 1
ATOM 642 O O . HIS A 1 82 ? 11.781 -4.254 -1.479 1.00 87.25 82 HIS A O 1
ATOM 648 N N . CYS A 1 83 ? 10.612 -5.702 -0.235 1.00 89.94 83 CYS A N 1
ATOM 649 C CA . CYS A 1 83 ? 11.538 -6.812 -0.459 1.00 89.94 83 CYS A CA 1
ATOM 650 C C . CYS A 1 83 ? 11.577 -7.243 -1.934 1.00 89.94 83 CYS A C 1
ATOM 652 O O . CYS A 1 83 ? 12.664 -7.498 -2.452 1.00 89.94 83 CYS A O 1
ATOM 654 N N . CYS A 1 84 ? 10.432 -7.271 -2.626 1.00 87.81 84 CYS A N 1
ATOM 655 C CA . CYS A 1 84 ? 10.377 -7.533 -4.067 1.00 87.81 84 CYS A CA 1
ATOM 656 C C . CYS A 1 84 ? 11.162 -6.484 -4.865 1.00 87.81 84 CYS A C 1
ATOM 658 O O . CYS A 1 84 ? 11.950 -6.871 -5.719 1.00 87.81 84 CYS A O 1
ATOM 660 N N . PHE A 1 85 ? 11.046 -5.193 -4.531 1.00 84.75 85 PHE A N 1
ATOM 661 C CA . PHE A 1 85 ? 11.836 -4.130 -5.174 1.00 84.75 85 PHE A CA 1
ATOM 662 C C . PHE A 1 85 ? 13.351 -4.267 -4.946 1.00 84.75 85 PHE A C 1
ATOM 664 O O . PHE A 1 85 ? 14.131 -3.885 -5.810 1.00 84.75 85 PHE A O 1
ATOM 671 N N . ILE A 1 86 ? 13.789 -4.811 -3.804 1.00 86.06 86 ILE A N 1
ATOM 672 C CA . ILE A 1 86 ? 15.221 -5.017 -3.512 1.00 86.06 86 ILE 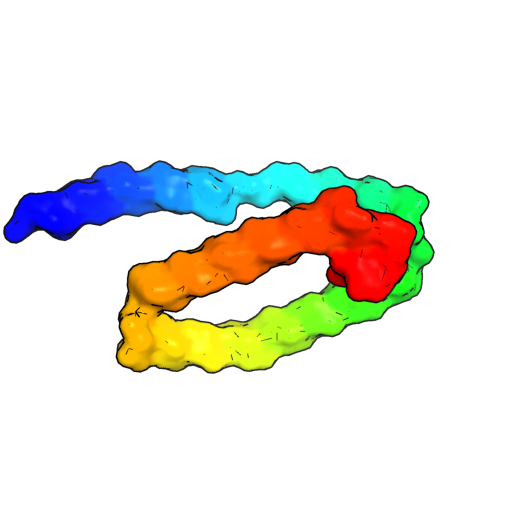A CA 1
ATOM 673 C C . ILE A 1 86 ? 15.797 -6.196 -4.310 1.00 86.06 8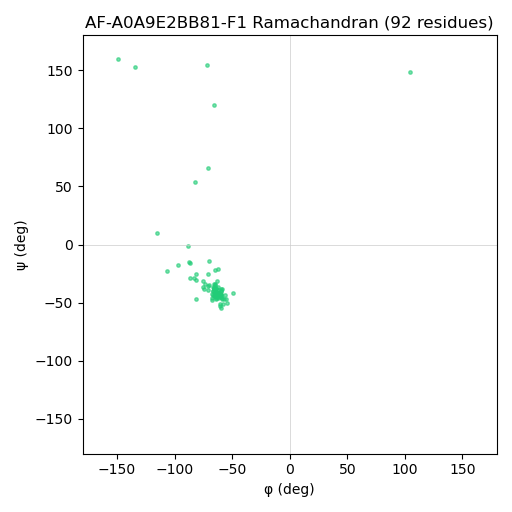6 ILE A C 1
ATOM 675 O O . ILE A 1 86 ? 16.947 -6.148 -4.739 1.00 86.06 86 ILE A O 1
ATOM 679 N N . ILE A 1 87 ? 15.018 -7.267 -4.478 1.00 86.12 87 ILE A N 1
ATOM 680 C CA . ILE A 1 87 ? 15.454 -8.499 -5.158 1.00 86.12 87 ILE A CA 1
ATOM 681 C C . ILE A 1 87 ? 15.244 -8.400 -6.678 1.00 86.12 87 ILE A C 1
ATOM 683 O O . ILE A 1 87 ? 15.958 -9.034 -7.456 1.00 86.12 87 ILE A O 1
ATOM 687 N N . GLY A 1 88 ? 14.254 -7.619 -7.105 1.00 76.38 88 GLY A N 1
ATOM 688 C CA . GLY A 1 88 ? 13.826 -7.492 -8.487 1.00 76.38 88 GLY A CA 1
ATOM 689 C C . GLY A 1 88 ? 14.878 -6.856 -9.387 1.00 76.38 88 GLY A C 1
ATOM 690 O O . GLY A 1 88 ? 15.270 -5.712 -9.194 1.00 76.38 88 GLY A O 1
ATOM 691 N N . GLY A 1 89 ? 15.302 -7.597 -10.411 1.00 72.88 89 GLY A N 1
ATOM 692 C CA . GLY A 1 89 ? 16.197 -7.107 -11.468 1.00 72.88 89 GLY A CA 1
ATOM 693 C C . GLY A 1 89 ? 15.550 -7.064 -12.853 1.00 72.88 89 GLY A C 1
ATOM 694 O O . GLY A 1 89 ? 16.251 -6.936 -13.852 1.00 72.88 89 GLY A O 1
ATOM 695 N N . ASN A 1 90 ? 14.233 -7.270 -12.945 1.00 76.62 90 ASN A N 1
ATOM 696 C CA . ASN A 1 90 ? 13.528 -7.391 -14.219 1.00 76.62 90 ASN A CA 1
ATOM 697 C C . ASN A 1 90 ? 12.091 -6.868 -14.099 1.00 76.62 90 ASN A C 1
ATOM 699 O O . ASN A 1 90 ? 11.544 -6.837 -13.001 1.00 76.62 90 ASN A O 1
ATOM 703 N N . TYR A 1 91 ? 11.471 -6.518 -15.228 1.00 79.81 91 TYR A N 1
ATOM 704 C CA . TYR A 1 91 ? 10.153 -5.872 -15.293 1.00 79.81 91 TYR A CA 1
ATOM 705 C C . TYR A 1 91 ? 9.072 -6.570 -14.455 1.00 79.81 91 TYR A C 1
ATOM 707 O O . TYR A 1 91 ? 8.330 -5.904 -13.754 1.00 79.81 91 TYR A O 1
ATOM 715 N N . TRP A 1 92 ? 9.027 -7.903 -14.465 1.00 81.50 92 TRP A N 1
ATOM 716 C CA . TRP A 1 92 ? 8.006 -8.694 -13.762 1.00 81.50 92 TRP A CA 1
ATOM 717 C C . TRP A 1 92 ? 8.100 -8.687 -12.233 1.00 81.50 92 TRP A C 1
ATOM 719 O O . TRP A 1 92 ? 7.187 -9.170 -11.569 1.00 81.50 92 TRP A O 1
ATOM 729 N N . TRP A 1 93 ? 9.221 -8.225 -11.680 1.00 78.56 93 TRP A N 1
ATOM 730 C CA . TRP A 1 93 ? 9.396 -8.099 -10.233 1.00 78.56 93 TRP A CA 1
ATOM 731 C C . TRP A 1 93 ? 8.906 -6.755 -9.688 1.00 78.56 93 TRP A C 1
ATOM 733 O O . TRP A 1 93 ? 8.762 -6.627 -8.470 1.00 78.56 93 TRP A O 1
ATOM 743 N N . PHE A 1 94 ? 8.695 -5.782 -10.576 1.00 75.06 94 PHE A N 1
ATOM 744 C CA . PHE A 1 94 ? 8.169 -4.456 -10.275 1.00 75.06 94 PHE A CA 1
ATOM 745 C C . PHE A 1 94 ? 6.653 -4.445 -10.446 1.00 75.06 94 PHE A C 1
ATOM 747 O O . PHE A 1 94 ? 5.994 -3.748 -9.642 1.00 75.06 94 PHE A O 1
#

Sequence (94 aa):
MSSLNNNIRLYPLFLAASNGHAWITVFFLYMSQNLSLDQVIQLSAVYYLSVFVLEVPSGYFSDRIGRRTTLMIAAGALVTSHCCFIIGGNYWWF

Radius of gyration: 16.79 Å; Cα contacts (8 Å, |Δi|>4): 23; chains: 1; bounding box: 33×20×52 Å

Secondary structure (DSSP, 8-state):
-HHHHHHHHHHHHHHHHHT--THHHHHHHHHHHHS-HHHHHHHHHHHHHHHHHHHHHHHHHHHHH-HHHHHHHHHHHHHHHHHHHHH--SGGG-

Foldseek 3Di:
DVVVVVCVVCVVVVVVVVPPPVCPVVVVVVCVVQHDPVLVVVVVVVVVVCCVVVVVVLVVCCVVVHVVVSVVVVVVVVVVLVVLVVPDRDSVSD

Solvent-accessible surface area (backbone atoms only — not comparable to full-atom values): 5471 Å² total; per-residue (Å²): 117,70,69,64,57,52,50,63,65,45,44,60,58,51,49,56,64,72,67,62,66,73,56,66,78,49,46,60,59,54,45,63,73,78,44,56,72,69,58,52,51,52,52,49,52,55,49,53,52,48,50,62,66,45,49,62,56,51,52,53,44,25,73,73,74,31,57,68,61,46,51,52,51,52,50,51,52,52,52,51,51,54,52,36,58,72,71,41,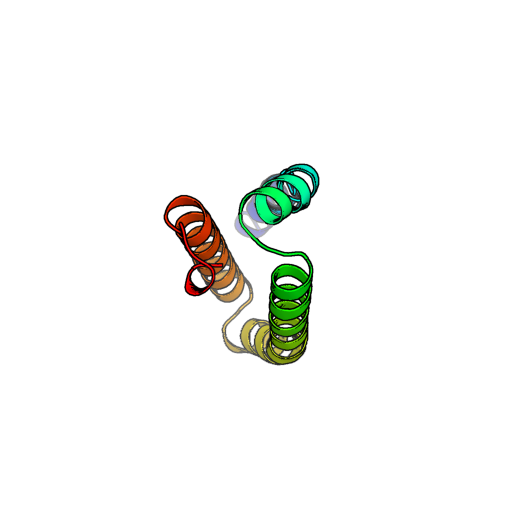88,52,79,91,46,108